Protein AF-A0A5J5BML0-F1 (afdb_monomer)

Structure (mmCIF, N/CA/C/O backbone):
data_AF-A0A5J5BML0-F1
#
_entry.id   AF-A0A5J5BML0-F1
#
loop_
_atom_site.group_PDB
_atom_site.id
_atom_site.type_symbol
_atom_site.label_atom_id
_atom_site.label_alt_id
_atom_site.label_comp_id
_atom_site.label_asym_id
_atom_site.label_entity_id
_atom_site.label_seq_id
_atom_site.pdbx_PDB_ins_code
_atom_site.Cartn_x
_atom_site.Cartn_y
_atom_site.Cartn_z
_atom_site.occupancy
_atom_site.B_iso_or_equiv
_atom_site.auth_seq_id
_atom_site.auth_comp_id
_atom_site.auth_asym_id
_atom_site.auth_atom_id
_atom_site.pdbx_PDB_model_num
ATOM 1 N N . MET A 1 1 ? -4.355 -27.882 6.750 1.00 27.83 1 MET A N 1
ATOM 2 C CA . MET A 1 1 ? -3.159 -27.785 7.616 1.00 27.83 1 MET A CA 1
ATOM 3 C C . MET A 1 1 ? -2.722 -26.328 7.646 1.00 27.83 1 MET A C 1
ATOM 5 O O . MET A 1 1 ? -2.069 -25.878 6.717 1.00 27.83 1 MET A O 1
ATOM 9 N N . SER A 1 2 ? -3.157 -25.575 8.656 1.00 37.53 2 SER A N 1
ATOM 10 C CA . SER A 1 2 ? -2.778 -24.169 8.841 1.00 37.53 2 SER A CA 1
ATOM 11 C C . SER A 1 2 ? -1.735 -24.106 9.945 1.00 37.53 2 SER A C 1
ATOM 13 O O . SER A 1 2 ? -2.032 -24.425 11.091 1.00 37.53 2 SER A O 1
ATOM 15 N N . GLY A 1 3 ? -0.505 -23.751 9.588 1.00 28.62 3 GLY A N 1
ATOM 16 C CA . GLY A 1 3 ? 0.608 -23.622 10.521 1.00 28.62 3 GLY A CA 1
ATOM 17 C C . GLY A 1 3 ? 1.414 -22.371 10.207 1.00 28.62 3 GLY A C 1
ATOM 18 O O . GLY A 1 3 ? 1.460 -21.933 9.058 1.00 28.62 3 GLY A O 1
ATOM 19 N N . ALA A 1 4 ? 2.088 -21.826 11.221 1.00 38.03 4 ALA A N 1
ATOM 20 C CA . ALA A 1 4 ? 2.962 -20.645 11.183 1.00 38.03 4 ALA A CA 1
ATOM 21 C C . ALA A 1 4 ? 4.107 -20.684 10.133 1.00 38.03 4 ALA A C 1
ATOM 23 O O . ALA A 1 4 ? 4.897 -19.749 10.029 1.00 38.03 4 ALA A O 1
ATOM 24 N N . SER A 1 5 ? 4.167 -21.733 9.310 1.00 32.94 5 SER A N 1
ATOM 25 C CA . SER A 1 5 ? 5.152 -21.997 8.264 1.00 32.94 5 SER A CA 1
ATOM 26 C C . SER A 1 5 ? 5.188 -20.935 7.152 1.00 32.94 5 SER A C 1
ATOM 28 O O . SER A 1 5 ? 6.264 -20.667 6.628 1.00 32.94 5 SER A O 1
ATOM 30 N N . MET A 1 6 ? 4.077 -20.249 6.841 1.00 37.25 6 MET A N 1
ATOM 31 C CA . MET A 1 6 ? 4.072 -19.175 5.823 1.00 37.25 6 MET A CA 1
ATOM 32 C C . MET A 1 6 ? 4.509 -17.795 6.357 1.00 37.25 6 MET A C 1
ATOM 34 O O . MET A 1 6 ? 4.909 -16.925 5.581 1.00 37.25 6 MET A O 1
ATOM 38 N N . ALA A 1 7 ? 4.494 -17.593 7.680 1.00 36.19 7 ALA A N 1
ATOM 39 C CA . ALA A 1 7 ? 5.002 -16.375 8.320 1.00 36.19 7 ALA A CA 1
ATOM 40 C C . ALA A 1 7 ? 6.524 -16.436 8.556 1.00 36.19 7 ALA A C 1
ATOM 42 O O . ALA A 1 7 ? 7.206 -15.414 8.471 1.00 36.19 7 ALA A O 1
ATOM 43 N N . CYS A 1 8 ? 7.071 -17.638 8.778 1.00 40.03 8 CYS A N 1
ATOM 44 C CA . CYS A 1 8 ? 8.503 -17.879 8.964 1.00 40.03 8 CYS A CA 1
ATOM 45 C C . CYS A 1 8 ? 9.407 -17.264 7.875 1.00 40.03 8 CYS A C 1
ATOM 47 O O . CYS A 1 8 ? 10.319 -16.533 8.257 1.00 40.03 8 CYS A O 1
ATOM 49 N N . PRO A 1 9 ? 9.180 -17.444 6.555 1.00 47.59 9 PRO A N 1
ATOM 50 C CA . PRO A 1 9 ? 10.076 -16.869 5.549 1.00 47.59 9 PRO A CA 1
ATOM 51 C C . PRO A 1 9 ? 10.072 -15.332 5.552 1.00 47.59 9 PRO A C 1
ATOM 53 O O . PRO A 1 9 ? 11.095 -14.720 5.254 1.00 47.59 9 PRO A O 1
ATOM 56 N N . HIS A 1 10 ? 8.966 -14.695 5.949 1.00 49.25 10 HIS A N 1
ATOM 57 C CA . HIS A 1 10 ? 8.859 -13.236 6.010 1.00 49.25 10 HIS A CA 1
ATOM 58 C C . HIS A 1 10 ? 9.634 -12.647 7.195 1.00 49.25 10 HIS A C 1
ATOM 60 O O . HIS A 1 10 ? 10.352 -11.660 7.031 1.00 49.25 10 HIS A O 1
ATOM 66 N N . VAL A 1 11 ? 9.545 -13.267 8.378 1.00 56.12 11 VAL A N 1
ATOM 67 C CA . VAL A 1 11 ? 10.319 -12.842 9.560 1.00 56.12 11 VAL A CA 1
ATOM 68 C C . VAL A 1 11 ? 11.806 -13.131 9.360 1.00 56.12 11 VAL A C 1
ATOM 70 O O . VAL A 1 11 ? 12.640 -12.284 9.673 1.00 56.12 11 VAL A O 1
ATOM 73 N N . THR A 1 12 ? 12.149 -14.280 8.772 1.00 62.38 12 THR A N 1
ATOM 74 C CA . THR A 1 12 ? 13.534 -14.615 8.416 1.00 62.38 12 THR A CA 1
ATOM 75 C C . THR A 1 12 ? 14.100 -13.639 7.382 1.00 62.38 12 THR A C 1
ATOM 77 O O . THR A 1 12 ? 15.229 -13.184 7.542 1.00 62.38 12 THR A O 1
ATOM 80 N N . GLY A 1 13 ? 13.316 -13.250 6.371 1.00 57.59 13 GLY A N 1
ATOM 81 C CA . GLY A 1 13 ? 13.710 -12.241 5.385 1.00 57.59 13 GLY A CA 1
ATOM 82 C C . GLY A 1 13 ? 13.928 -10.857 6.001 1.00 57.59 13 GLY A C 1
ATOM 83 O O . GLY A 1 13 ? 14.943 -10.219 5.732 1.00 57.59 13 GLY A O 1
ATOM 84 N N . ALA A 1 14 ? 13.032 -10.417 6.889 1.00 64.75 14 ALA A N 1
ATOM 85 C CA . ALA A 1 14 ? 13.186 -9.152 7.604 1.00 64.75 14 ALA A CA 1
ATOM 86 C C . ALA A 1 14 ? 14.413 -9.166 8.536 1.00 64.75 14 ALA A C 1
ATOM 88 O O . ALA A 1 14 ? 15.186 -8.211 8.555 1.00 64.75 14 ALA A O 1
ATOM 89 N N . ALA A 1 15 ? 14.653 -10.273 9.246 1.00 57.06 15 ALA A N 1
ATOM 90 C CA . ALA A 1 15 ? 15.839 -10.447 10.082 1.00 57.06 15 ALA A CA 1
ATOM 91 C C . ALA A 1 15 ? 17.139 -10.422 9.259 1.00 57.06 15 ALA A C 1
ATOM 93 O O . ALA A 1 15 ? 18.098 -9.750 9.641 1.00 57.06 15 ALA A O 1
ATOM 94 N N . ALA A 1 16 ? 17.167 -11.117 8.117 1.00 64.12 16 ALA A N 1
ATOM 95 C CA . ALA A 1 16 ? 18.316 -11.147 7.215 1.00 64.12 16 ALA A CA 1
ATOM 96 C C . ALA A 1 16 ? 18.597 -9.769 6.593 1.00 64.12 16 ALA A C 1
ATOM 98 O O . ALA A 1 16 ? 19.754 -9.358 6.520 1.00 64.12 16 ALA A O 1
ATOM 99 N N . TYR A 1 17 ? 17.550 -9.027 6.221 1.00 62.84 17 TYR A N 1
ATOM 100 C CA . TYR A 1 17 ? 17.661 -7.659 5.711 1.00 62.84 17 TYR A CA 1
ATOM 101 C C . TYR A 1 17 ? 18.227 -6.689 6.760 1.00 62.84 17 TYR A C 1
ATOM 103 O O . TYR A 1 17 ? 19.107 -5.884 6.464 1.00 62.84 17 TYR A O 1
ATOM 111 N N . ILE A 1 18 ? 17.788 -6.794 8.019 1.00 64.69 18 ILE A N 1
ATOM 112 C CA . ILE A 1 18 ? 18.365 -5.994 9.111 1.00 64.69 18 ILE A CA 1
ATOM 113 C C . ILE A 1 18 ? 19.834 -6.386 9.332 1.00 64.69 18 ILE A C 1
ATOM 115 O O . ILE A 1 18 ? 20.683 -5.509 9.477 1.00 64.69 18 ILE A O 1
ATOM 119 N N . LYS A 1 19 ? 20.171 -7.684 9.291 1.00 58.00 19 LYS A N 1
ATOM 120 C CA . LYS A 1 19 ? 21.556 -8.168 9.442 1.00 58.00 19 LYS A CA 1
ATOM 121 C C . LYS A 1 19 ? 22.481 -7.684 8.322 1.00 58.00 19 LYS A C 1
ATOM 123 O O . LYS A 1 19 ? 23.645 -7.419 8.600 1.00 58.00 19 LYS A O 1
ATOM 128 N N . SER A 1 20 ? 21.997 -7.548 7.084 1.00 60.91 20 SER A N 1
ATOM 129 C CA . SER A 1 20 ? 22.833 -7.072 5.971 1.00 60.91 20 SER A CA 1
ATOM 130 C C . SER A 1 20 ? 23.212 -5.595 6.103 1.00 60.91 20 SER A C 1
ATOM 132 O O . SER A 1 20 ? 24.305 -5.216 5.695 1.00 60.91 20 SER A O 1
ATOM 134 N N . TYR A 1 21 ? 22.339 -4.770 6.692 1.00 60.34 21 TYR A N 1
ATOM 135 C CA . TYR A 1 21 ? 22.609 -3.348 6.959 1.00 60.34 21 TYR A CA 1
ATOM 136 C C . TYR A 1 21 ? 23.251 -3.094 8.327 1.00 60.34 21 TYR A C 1
ATOM 138 O O . TYR A 1 21 ? 23.924 -2.081 8.514 1.00 60.34 21 TYR A O 1
ATOM 146 N N . HIS A 1 22 ? 23.110 -4.034 9.263 1.00 57.56 22 HIS A N 1
ATOM 147 C CA . HIS A 1 22 ? 23.738 -3.995 10.580 1.00 57.56 22 HIS A CA 1
ATOM 148 C C . HIS A 1 22 ? 24.495 -5.305 10.877 1.00 57.56 22 HIS A C 1
ATOM 150 O O . HIS A 1 22 ? 24.067 -6.106 11.718 1.00 57.56 22 HIS A O 1
ATOM 156 N N . PRO A 1 23 ? 25.655 -5.540 10.226 1.00 72.81 23 PRO A N 1
ATOM 157 C CA . PRO A 1 23 ? 26.367 -6.820 10.300 1.00 72.81 23 PRO A CA 1
ATOM 158 C C . PRO A 1 23 ? 26.840 -7.171 11.711 1.00 72.81 23 PRO A C 1
ATOM 160 O O . PRO A 1 23 ? 26.930 -8.345 12.070 1.00 72.81 23 PRO A O 1
ATOM 163 N N . THR A 1 24 ? 27.096 -6.159 12.537 1.00 73.56 24 THR A N 1
ATOM 164 C CA . THR A 1 24 ? 27.587 -6.299 13.913 1.00 73.56 24 THR A CA 1
ATOM 165 C C . THR A 1 24 ? 26.476 -6.506 14.941 1.00 73.56 24 THR A C 1
ATOM 167 O O . THR A 1 24 ? 26.766 -6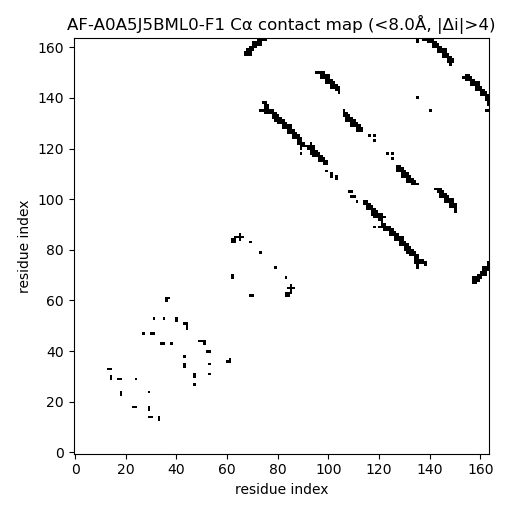.839 16.087 1.00 73.56 24 THR A O 1
ATOM 170 N N . TRP A 1 25 ? 25.203 -6.355 14.563 1.00 66.19 25 TRP A N 1
ATOM 171 C CA . TRP A 1 25 ? 24.097 -6.530 15.502 1.00 66.19 25 TRP A CA 1
ATOM 172 C C . TRP A 1 25 ? 23.934 -7.992 15.913 1.00 66.19 25 TRP A C 1
ATOM 174 O O . TRP A 1 25 ? 23.972 -8.909 15.083 1.00 66.19 25 TRP A O 1
ATOM 184 N N . SER A 1 26 ? 23.732 -8.211 17.211 1.00 65.81 26 SER A N 1
ATOM 185 C CA . SER A 1 26 ? 23.446 -9.534 17.757 1.00 65.81 26 SER A CA 1
ATOM 186 C C . SER A 1 26 ? 22.068 -10.031 17.290 1.00 65.81 26 SER A C 1
ATOM 188 O O . SER A 1 26 ? 21.184 -9.226 16.971 1.00 65.81 26 SER A O 1
ATOM 190 N N . PRO A 1 27 ? 21.824 -11.354 17.294 1.00 60.81 27 PRO A N 1
ATOM 191 C CA . PRO A 1 27 ? 20.491 -11.900 17.040 1.00 60.81 27 PRO A CA 1
ATOM 192 C C . PRO A 1 27 ? 19.414 -11.289 17.948 1.00 60.81 27 PRO A C 1
ATOM 194 O O . PRO A 1 27 ? 18.295 -11.055 17.500 1.00 60.81 27 PRO A O 1
ATOM 197 N N . SER A 1 28 ? 19.761 -10.960 19.198 1.00 54.38 28 SER A N 1
ATOM 198 C CA . SER A 1 28 ? 18.870 -10.277 20.142 1.00 54.38 28 SER A CA 1
ATOM 199 C C . SER A 1 28 ? 18.553 -8.836 19.737 1.00 54.38 28 SER A C 1
ATOM 201 O O . SER A 1 28 ? 17.406 -8.424 19.877 1.00 54.38 28 SER A O 1
ATOM 203 N N . ALA A 1 29 ? 19.504 -8.089 19.168 1.00 57.75 29 ALA A N 1
ATOM 204 C CA . ALA A 1 29 ? 19.268 -6.736 18.659 1.00 57.75 29 ALA A CA 1
ATOM 205 C C . ALA A 1 29 ? 18.361 -6.738 17.416 1.00 57.75 29 ALA A C 1
ATOM 207 O O . ALA A 1 29 ? 17.465 -5.906 17.298 1.00 57.75 29 ALA A O 1
ATOM 208 N N . ILE A 1 30 ? 18.526 -7.719 16.526 1.00 59.56 30 ILE A N 1
ATOM 209 C CA . ILE A 1 30 ? 17.675 -7.885 15.336 1.00 59.56 30 ILE A CA 1
ATOM 210 C C . ILE A 1 30 ? 16.265 -8.320 15.733 1.00 59.56 30 ILE A C 1
ATOM 212 O O . ILE A 1 30 ? 15.282 -7.760 15.253 1.00 59.56 30 ILE A O 1
ATOM 216 N N . LYS A 1 31 ? 16.161 -9.280 16.659 1.00 55.66 31 LYS A N 1
ATOM 217 C CA . LYS A 1 31 ? 14.886 -9.697 17.247 1.00 55.66 31 LYS A CA 1
ATOM 218 C C . LYS A 1 31 ? 14.204 -8.524 17.950 1.00 55.66 31 LYS A C 1
ATOM 220 O O . LYS A 1 31 ? 13.010 -8.332 17.768 1.00 55.66 31 LYS A O 1
ATOM 225 N N . SER A 1 32 ? 14.957 -7.727 18.708 1.00 53.16 32 SER A N 1
ATOM 226 C CA . SER A 1 32 ? 14.457 -6.516 19.358 1.00 53.16 32 SER A CA 1
ATOM 227 C C . SER A 1 32 ? 13.896 -5.555 18.318 1.00 53.16 32 SER A C 1
ATOM 229 O O . SER A 1 32 ? 12.711 -5.272 18.373 1.00 53.16 32 SER A O 1
ATOM 231 N N . ALA A 1 33 ? 14.655 -5.180 17.284 1.00 61.50 33 ALA A N 1
ATOM 232 C CA . ALA A 1 33 ? 14.176 -4.304 16.212 1.00 61.50 33 ALA A CA 1
ATOM 233 C C . ALA A 1 33 ? 12.876 -4.798 15.542 1.00 61.50 33 ALA A C 1
ATOM 235 O O . ALA A 1 33 ? 11.962 -4.004 15.332 1.00 61.50 33 ALA A O 1
ATOM 236 N N . LEU A 1 34 ? 12.758 -6.106 15.282 1.00 65.50 34 LEU A N 1
ATOM 237 C CA . LEU A 1 34 ? 11.545 -6.725 14.726 1.00 65.50 34 LEU A CA 1
ATOM 238 C C . LEU A 1 34 ? 10.343 -6.707 15.683 1.00 65.50 34 LEU A C 1
ATOM 240 O O . LEU A 1 34 ? 9.196 -6.762 15.245 1.00 65.50 34 LEU A O 1
ATOM 244 N N . MET A 1 35 ? 10.586 -6.663 16.992 1.00 55.12 35 MET A N 1
ATOM 245 C CA . MET A 1 35 ? 9.541 -6.660 18.018 1.00 55.12 35 MET A CA 1
ATOM 246 C C . MET A 1 35 ? 9.178 -5.248 18.481 1.00 55.12 35 MET A C 1
ATOM 248 O O . MET A 1 35 ? 8.020 -4.997 18.813 1.00 55.12 35 MET A O 1
ATOM 252 N N . THR A 1 36 ? 10.115 -4.300 18.421 1.00 53.62 36 THR A N 1
ATOM 253 C CA . THR A 1 36 ? 9.883 -2.874 18.695 1.00 53.62 36 THR A CA 1
ATOM 254 C C . THR A 1 36 ? 8.932 -2.251 17.679 1.00 53.62 36 THR A C 1
ATOM 256 O O . THR A 1 36 ? 8.193 -1.332 18.014 1.00 53.62 36 THR A O 1
ATOM 259 N N . THR A 1 37 ? 8.864 -2.790 16.458 1.00 58.16 37 THR A N 1
ATOM 260 C CA . THR A 1 37 ? 7.856 -2.392 15.468 1.00 58.16 37 THR A CA 1
ATOM 261 C C . THR A 1 37 ? 6.426 -2.826 15.838 1.00 58.16 37 THR A C 1
ATOM 263 O O . THR A 1 37 ? 5.502 -2.476 15.109 1.00 58.16 37 THR A O 1
ATOM 266 N N . GLY A 1 38 ? 6.208 -3.557 16.949 1.00 50.84 38 GLY A N 1
ATOM 267 C CA . GLY A 1 38 ? 4.887 -4.093 17.318 1.00 50.84 38 GLY A CA 1
ATOM 268 C C . GLY A 1 38 ? 4.507 -4.183 18.808 1.00 50.84 38 GLY A C 1
ATOM 269 O O . GLY A 1 38 ? 3.331 -4.416 19.081 1.00 50.84 38 GLY A O 1
ATOM 270 N N . TYR A 1 39 ? 5.407 -3.994 19.787 1.00 48.97 39 TYR A N 1
ATOM 271 C CA . TYR A 1 39 ? 5.092 -4.283 21.202 1.00 48.97 39 TYR A CA 1
ATOM 272 C C . TYR A 1 39 ? 5.453 -3.167 22.202 1.00 48.97 39 TYR A C 1
ATOM 274 O O . TYR A 1 39 ? 6.560 -2.638 22.206 1.00 48.97 39 TYR A O 1
ATOM 282 N N . ARG A 1 40 ? 4.524 -2.860 23.128 1.00 51.22 40 ARG A N 1
ATOM 283 C CA . ARG A 1 40 ? 4.771 -2.035 24.332 1.00 51.22 40 ARG A CA 1
ATOM 284 C C . ARG A 1 40 ? 5.484 -2.866 25.410 1.00 51.22 40 ARG A C 1
ATOM 286 O O . ARG A 1 40 ? 5.164 -4.037 25.598 1.00 51.22 40 ARG A O 1
ATOM 293 N N . GLY A 1 41 ? 6.406 -2.250 26.156 1.00 52.88 41 GLY A N 1
ATOM 294 C CA . GLY A 1 41 ? 7.471 -2.897 26.951 1.00 52.88 41 GLY A CA 1
ATOM 295 C C . GLY A 1 41 ? 7.137 -4.112 27.841 1.00 52.88 41 GLY A C 1
ATOM 296 O O . GLY A 1 41 ? 8.003 -4.960 28.028 1.00 52.88 41 GLY A O 1
ATOM 297 N N . LYS A 1 42 ? 5.904 -4.287 28.344 1.00 50.88 42 LYS A N 1
ATOM 298 C CA . LYS A 1 42 ? 5.524 -5.514 29.085 1.00 50.88 42 LYS A CA 1
ATOM 299 C C . LYS A 1 42 ? 5.403 -6.744 28.177 1.00 50.88 42 LYS A C 1
ATOM 301 O O . LYS A 1 42 ? 5.782 -7.838 28.581 1.00 50.88 42 LYS A O 1
ATOM 306 N N . SER A 1 43 ? 4.918 -6.561 26.951 1.00 52.53 43 SER A N 1
ATOM 307 C CA . SER A 1 43 ? 4.860 -7.620 25.940 1.00 52.53 43 SER A CA 1
ATOM 308 C C . SER A 1 43 ? 6.247 -7.936 25.387 1.00 52.53 43 SER A C 1
ATOM 310 O O . SER A 1 43 ? 6.508 -9.079 25.040 1.00 52.53 43 SER A O 1
ATOM 312 N N . LEU A 1 44 ? 7.156 -6.955 25.364 1.00 55.56 44 LEU A N 1
ATOM 313 C CA . LEU A 1 44 ? 8.528 -7.159 24.904 1.00 55.56 44 LEU A CA 1
ATOM 314 C C . LEU A 1 44 ? 9.249 -8.207 25.760 1.00 55.56 44 LEU A C 1
ATOM 316 O O . LEU A 1 44 ? 9.751 -9.175 25.204 1.00 55.56 44 LEU A O 1
ATOM 320 N N . LYS A 1 45 ? 9.179 -8.095 27.093 1.00 55.16 45 LYS A N 1
ATOM 321 C CA . LYS A 1 45 ? 9.761 -9.074 28.027 1.00 55.16 45 LYS A CA 1
ATOM 322 C C . LYS A 1 45 ? 9.208 -10.490 27.846 1.00 55.16 45 LYS A C 1
ATOM 324 O O . LYS A 1 45 ? 9.949 -11.458 27.991 1.00 55.16 45 LYS A O 1
ATOM 329 N N . LEU A 1 46 ? 7.922 -10.622 27.511 1.00 52.62 46 LEU A N 1
ATOM 330 C CA . LEU A 1 46 ? 7.302 -11.926 27.252 1.00 52.62 46 LEU A CA 1
ATOM 331 C C . LEU A 1 46 ? 7.917 -12.613 26.024 1.00 52.62 46 LEU A C 1
ATOM 333 O O . LEU A 1 46 ? 8.029 -13.834 25.996 1.00 52.62 46 LEU A O 1
ATOM 337 N N . VAL A 1 47 ? 8.327 -11.837 25.016 1.00 53.38 47 VAL A N 1
ATOM 338 C CA . VAL A 1 47 ? 8.867 -12.386 23.767 1.00 53.38 47 VAL A CA 1
ATOM 339 C C . VAL A 1 47 ? 10.400 -12.426 23.757 1.00 53.38 47 VAL A C 1
ATOM 341 O O . VAL A 1 47 ? 10.989 -13.330 23.160 1.00 53.38 47 VAL A O 1
ATOM 344 N N . THR A 1 48 ? 11.088 -11.484 24.404 1.00 57.34 48 THR A N 1
ATOM 345 C CA . THR A 1 48 ? 12.556 -11.489 24.521 1.00 57.34 48 THR A CA 1
ATOM 346 C C . THR A 1 48 ? 13.048 -12.430 25.615 1.00 57.34 48 THR A C 1
ATOM 348 O O . THR A 1 48 ? 14.119 -13.008 25.451 1.00 57.34 48 THR A O 1
ATOM 351 N N . GLY A 1 49 ? 12.270 -12.620 26.687 1.00 58.59 49 GLY A N 1
ATOM 352 C CA . GLY A 1 49 ? 12.683 -13.357 27.884 1.00 58.59 49 GLY A CA 1
ATOM 353 C C . GLY A 1 49 ? 13.638 -12.572 28.793 1.00 58.59 49 GLY A C 1
ATOM 354 O O . GLY A 1 49 ? 14.059 -13.091 29.823 1.00 58.59 49 GLY A O 1
ATOM 355 N N . ASP A 1 50 ? 13.964 -11.327 28.443 1.00 64.69 50 ASP A N 1
ATOM 356 C CA . ASP A 1 50 ? 14.899 -10.462 29.163 1.00 64.69 50 ASP A CA 1
ATOM 357 C C . ASP A 1 50 ? 14.297 -9.071 29.442 1.00 64.69 50 ASP A C 1
ATOM 359 O O . ASP A 1 50 ? 13.200 -8.734 28.996 1.00 64.69 50 ASP A O 1
ATOM 363 N N . ASN A 1 51 ? 15.007 -8.250 30.219 1.00 64.88 51 ASN A N 1
ATOM 364 C CA . ASN A 1 51 ? 14.590 -6.880 30.540 1.00 64.88 51 ASN A CA 1
ATOM 365 C C . ASN A 1 51 ? 15.089 -5.862 29.497 1.00 64.88 51 ASN A C 1
ATOM 367 O O . ASN A 1 51 ? 15.376 -4.721 29.858 1.00 64.88 51 ASN A O 1
ATOM 371 N N . SER A 1 52 ? 15.257 -6.254 28.231 1.00 62.44 52 SER A N 1
ATOM 372 C CA . SER A 1 52 ? 15.665 -5.297 27.202 1.00 62.44 52 SER A CA 1
ATOM 373 C C . SER A 1 52 ? 14.624 -4.175 27.083 1.00 62.44 52 SER A C 1
ATOM 375 O O . SER A 1 52 ? 13.424 -4.414 26.952 1.00 62.44 52 SER A O 1
ATOM 377 N N . ILE A 1 53 ? 15.087 -2.929 27.195 1.00 56.53 53 ILE A N 1
ATOM 378 C CA . ILE A 1 53 ? 14.267 -1.724 27.049 1.00 56.53 53 ILE A CA 1
ATOM 379 C C . ILE A 1 53 ? 14.630 -1.105 25.706 1.00 56.53 53 ILE A C 1
ATOM 381 O O . ILE A 1 53 ? 15.798 -0.827 25.435 1.00 56.53 53 ILE A O 1
ATOM 385 N N . CYS A 1 54 ? 13.635 -0.880 24.858 1.00 53.47 54 CYS A N 1
ATOM 386 C CA . CYS A 1 54 ? 13.833 -0.125 23.630 1.00 53.47 54 CYS A CA 1
ATOM 387 C C . CYS A 1 54 ? 13.976 1.362 23.985 1.00 53.47 54 CYS A C 1
ATOM 389 O O . CYS A 1 54 ? 13.051 1.955 24.538 1.00 53.47 54 CYS A O 1
ATOM 391 N N . SER A 1 55 ? 15.133 1.954 23.682 1.00 50.16 55 SER A N 1
ATOM 392 C CA . SER A 1 55 ? 15.328 3.408 23.730 1.00 50.16 55 SER A CA 1
ATOM 393 C C . SER A 1 55 ? 14.369 4.087 22.743 1.00 50.16 55 SER A C 1
ATOM 395 O O . SER A 1 55 ? 14.217 3.614 21.619 1.00 50.16 55 SER A O 1
ATOM 397 N N . GLU A 1 56 ? 13.761 5.218 23.125 1.00 50.06 56 GLU A N 1
ATOM 398 C CA . GLU A 1 56 ? 12.901 6.055 22.259 1.00 50.06 56 GLU A CA 1
ATOM 399 C C . GLU A 1 56 ? 13.620 6.624 21.012 1.00 50.06 56 GLU A C 1
ATOM 401 O O . GLU A 1 56 ? 13.036 7.378 20.231 1.00 50.06 56 GLU A O 1
ATOM 406 N N . SER A 1 57 ? 14.886 6.283 20.784 1.00 45.81 57 SER A N 1
ATOM 407 C CA . SER A 1 57 ? 15.692 6.760 19.664 1.00 45.81 57 SER A CA 1
ATOM 408 C C . SER A 1 57 ? 15.418 5.973 18.378 1.00 45.81 57 SER A C 1
ATOM 410 O O . SER A 1 57 ? 16.281 5.245 17.905 1.00 45.81 57 SER A O 1
ATOM 412 N N . THR A 1 58 ? 14.185 6.100 17.887 1.00 42.78 58 THR A N 1
ATOM 413 C CA . THR A 1 58 ? 13.738 6.241 16.487 1.00 42.78 58 THR A CA 1
ATOM 414 C C . THR A 1 58 ? 12.246 5.933 16.498 1.00 42.78 58 THR A C 1
ATOM 416 O O . THR A 1 58 ? 11.844 4.777 16.375 1.00 42.78 58 THR A O 1
ATOM 419 N N . LYS A 1 59 ? 11.406 6.964 16.659 1.00 45.72 59 LYS A N 1
ATOM 420 C CA . LYS A 1 59 ? 9.955 6.896 16.405 1.00 45.72 59 LYS A CA 1
ATOM 421 C C . LYS A 1 59 ? 9.691 6.736 14.902 1.00 45.72 59 LYS A C 1
ATOM 423 O O . LYS A 1 59 ? 8.971 7.526 14.309 1.00 45.72 59 LYS A O 1
ATOM 428 N N . THR A 1 60 ? 10.312 5.744 14.275 1.00 50.62 60 THR A N 1
ATOM 429 C CA . THR A 1 60 ? 9.919 5.297 12.947 1.00 50.62 60 THR A CA 1
ATOM 430 C C . THR A 1 60 ? 8.634 4.520 13.153 1.00 50.62 60 THR A C 1
ATOM 432 O O . THR A 1 60 ? 8.617 3.474 13.807 1.00 50.62 60 THR A O 1
ATOM 435 N N . THR A 1 61 ? 7.528 5.079 12.684 1.00 56.59 61 THR A N 1
ATOM 436 C CA . THR A 1 61 ? 6.234 4.413 12.748 1.00 56.59 61 THR A CA 1
ATOM 437 C C . THR A 1 61 ? 6.304 3.128 11.926 1.00 56.59 61 THR A C 1
ATOM 439 O O . THR A 1 61 ? 6.904 3.104 10.856 1.00 56.59 61 THR A O 1
ATOM 442 N N . ALA A 1 62 ? 5.670 2.038 12.377 1.00 61.16 62 ALA A N 1
ATOM 443 C CA . ALA A 1 62 ? 5.620 0.781 11.611 1.00 61.16 62 ALA A CA 1
ATOM 444 C C . ALA A 1 62 ? 5.087 0.977 10.172 1.00 61.16 62 ALA A C 1
ATOM 446 O O . ALA A 1 62 ? 5.361 0.181 9.278 1.00 61.16 62 ALA A O 1
ATOM 447 N N . TRP A 1 63 ? 4.353 2.067 9.943 1.00 63.28 63 TRP A N 1
ATOM 448 C CA . TRP A 1 63 ? 3.840 2.504 8.649 1.00 63.28 63 TRP A CA 1
ATOM 449 C C . TRP A 1 63 ? 4.924 2.905 7.643 1.00 63.28 63 TRP A C 1
ATOM 451 O O . TRP A 1 63 ? 4.679 2.788 6.442 1.00 63.28 63 TRP A O 1
ATOM 461 N N . ASP A 1 64 ? 6.106 3.306 8.115 1.00 65.31 64 ASP A N 1
ATOM 462 C CA . ASP A 1 64 ? 7.250 3.708 7.288 1.00 65.31 64 ASP A CA 1
ATOM 463 C C . ASP A 1 64 ? 8.050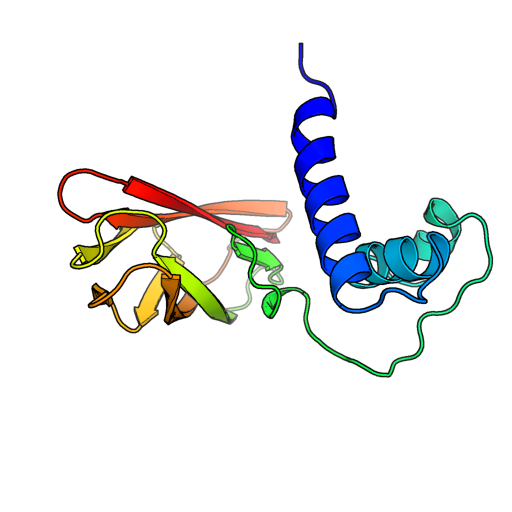 2.503 6.766 1.00 65.31 64 ASP A C 1
ATOM 465 O O . ASP A 1 64 ? 8.924 2.646 5.910 1.00 65.31 64 ASP A O 1
ATOM 469 N N . LEU A 1 65 ? 7.747 1.288 7.246 1.00 72.50 65 LEU A N 1
ATOM 470 C CA . LEU A 1 65 ? 8.317 0.067 6.689 1.00 72.50 65 LEU A CA 1
ATOM 471 C C . LEU A 1 65 ? 7.808 -0.140 5.264 1.00 72.50 65 LEU A C 1
ATOM 473 O O . LEU A 1 65 ? 6.604 -0.117 4.997 1.00 72.50 65 LEU A O 1
ATOM 477 N N . ASN A 1 66 ? 8.729 -0.442 4.353 1.00 75.50 66 ASN A N 1
ATOM 478 C CA . ASN A 1 66 ? 8.414 -0.773 2.969 1.00 75.50 66 ASN A CA 1
ATOM 479 C C . ASN A 1 66 ? 7.872 -2.209 2.837 1.00 75.50 66 ASN A C 1
ATOM 481 O O . ASN A 1 66 ? 8.490 -3.075 2.219 1.00 75.50 66 ASN A O 1
ATOM 485 N N . TYR A 1 67 ? 6.745 -2.475 3.493 1.00 81.31 67 TYR A N 1
ATOM 486 C CA . TYR A 1 67 ? 6.112 -3.786 3.564 1.00 81.31 67 TYR A CA 1
ATOM 487 C C . TYR A 1 67 ? 5.058 -3.946 2.451 1.00 81.31 67 TYR A C 1
ATOM 489 O O . TYR A 1 67 ? 4.353 -2.974 2.155 1.00 81.31 67 TYR A O 1
ATOM 497 N N . PRO A 1 68 ? 4.890 -5.148 1.856 1.00 85.81 68 PRO A N 1
ATOM 498 C CA . PRO A 1 68 ? 3.953 -5.391 0.748 1.00 85.81 68 PRO A CA 1
ATOM 499 C C . PRO A 1 68 ? 2.465 -5.377 1.148 1.00 85.81 68 PRO A C 1
ATOM 501 O O . PRO A 1 68 ? 1.610 -5.766 0.352 1.00 85.81 68 PRO A O 1
ATOM 504 N N . SER A 1 69 ? 2.139 -4.924 2.359 1.00 86.12 69 SER A N 1
ATOM 505 C CA . SER A 1 69 ? 0.777 -4.737 2.850 1.00 86.12 69 SER A CA 1
ATOM 506 C C . SER A 1 69 ? 0.649 -3.451 3.663 1.00 86.12 69 SER A C 1
ATOM 508 O O . SER A 1 69 ? 1.633 -2.880 4.148 1.00 86.12 69 SER A O 1
ATOM 510 N N . PHE A 1 70 ? -0.596 -3.020 3.839 1.00 88.19 70 PHE A N 1
ATOM 511 C CA . PHE A 1 70 ? -0.957 -1.837 4.606 1.00 88.19 70 PHE A CA 1
ATOM 512 C C . PHE A 1 70 ? -1.910 -2.251 5.724 1.00 88.19 70 PHE A C 1
ATOM 514 O O . PHE A 1 70 ? -2.928 -2.890 5.463 1.00 88.19 70 PHE A O 1
ATOM 521 N N . ALA A 1 71 ? -1.572 -1.913 6.964 1.00 88.56 71 ALA A N 1
ATOM 522 C CA . ALA A 1 71 ? -2.396 -2.200 8.129 1.00 88.56 71 ALA A CA 1
ATOM 523 C C . ALA A 1 71 ? -2.533 -0.931 8.970 1.00 88.56 71 ALA A C 1
ATOM 525 O O . ALA A 1 71 ? -1.530 -0.300 9.314 1.00 88.56 71 ALA A O 1
ATOM 526 N N . LEU A 1 72 ? -3.772 -0.562 9.280 1.00 87.69 72 LEU A N 1
ATOM 527 C CA . LEU A 1 72 ? -4.099 0.654 10.009 1.00 87.69 72 LEU A CA 1
ATOM 528 C C . LEU A 1 72 ? -5.070 0.353 11.145 1.00 87.69 72 LEU A C 1
ATOM 530 O O . LEU A 1 72 ? -6.200 -0.063 10.906 1.00 87.69 72 LEU A O 1
ATOM 534 N N . TYR A 1 73 ? -4.638 0.628 12.371 1.00 86.25 73 TYR A N 1
ATOM 535 C CA . TYR A 1 73 ? -5.547 0.737 13.503 1.00 86.25 73 TYR A CA 1
ATOM 536 C C . TYR A 1 73 ? -6.172 2.132 13.528 1.00 86.25 73 TYR A C 1
ATOM 538 O O . TYR A 1 73 ? -5.461 3.132 13.401 1.00 86.25 73 TYR A O 1
ATOM 546 N N . THR A 1 74 ? -7.479 2.209 13.753 1.00 84.88 74 THR A N 1
ATOM 547 C CA . THR A 1 74 ? -8.188 3.472 13.944 1.00 84.88 74 THR A CA 1
ATOM 548 C C . THR A 1 74 ? -9.214 3.357 15.071 1.00 84.88 74 THR A C 1
ATOM 550 O O . THR A 1 74 ? -9.958 2.378 15.121 1.00 84.88 74 THR A O 1
ATOM 553 N N . PRO A 1 75 ? -9.300 4.343 15.983 1.00 83.44 75 PRO A N 1
ATOM 554 C CA . PRO A 1 75 ? -10.361 4.369 16.978 1.00 83.44 75 PRO A CA 1
ATOM 555 C C . PRO A 1 75 ? -11.751 4.373 16.317 1.00 83.44 75 PRO A C 1
ATOM 557 O O . PRO A 1 75 ? -11.962 5.104 15.341 1.00 83.44 75 PRO A O 1
ATOM 560 N N . PRO A 1 76 ? -12.725 3.621 16.858 1.00 81.50 76 PRO A N 1
ATOM 561 C CA . PRO A 1 76 ? -14.072 3.586 16.305 1.00 81.50 76 PRO A CA 1
ATOM 562 C C . PRO A 1 76 ? -14.717 4.976 16.333 1.00 81.50 76 PRO A C 1
ATOM 564 O O . PRO A 1 76 ? -14.411 5.809 17.187 1.00 81.50 76 PRO A O 1
ATOM 567 N N . LEU A 1 77 ? -15.633 5.225 15.391 1.00 82.31 77 LEU A N 1
ATOM 568 C CA . LEU A 1 77 ? -16.418 6.462 15.261 1.00 82.31 77 LEU A CA 1
ATOM 569 C C . LEU A 1 77 ? -15.618 7.728 14.925 1.00 82.31 77 LEU A C 1
ATOM 571 O O . LEU A 1 77 ? -16.246 8.764 14.682 1.00 82.31 77 LEU A O 1
ATOM 575 N N . LYS A 1 78 ? -14.286 7.664 14.832 1.00 87.06 78 LYS A N 1
ATOM 576 C CA . LYS A 1 78 ? -13.434 8.789 14.441 1.00 87.06 78 LYS A CA 1
ATOM 577 C C . LYS A 1 78 ? -13.081 8.706 12.956 1.00 87.06 78 LYS A C 1
ATOM 579 O O . LYS A 1 78 ? -12.728 7.644 12.447 1.00 87.06 78 LYS A O 1
ATOM 584 N N . SER A 1 79 ? -13.186 9.834 12.258 1.00 92.12 79 SER A N 1
ATOM 585 C CA . SER A 1 79 ? -12.636 9.947 10.907 1.00 92.12 79 SER A CA 1
ATOM 586 C C . SER A 1 79 ? -11.1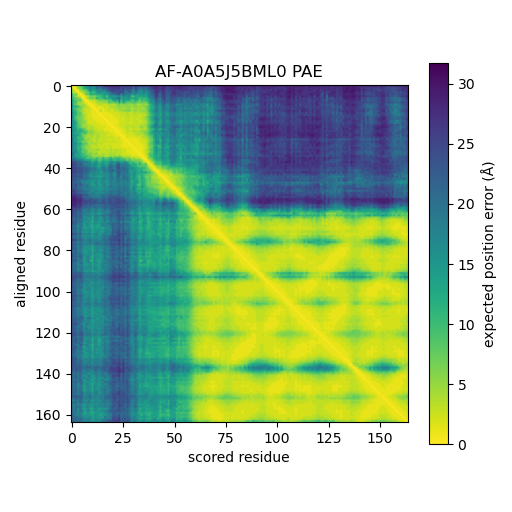14 9.919 10.973 1.00 92.12 79 SER A C 1
ATOM 588 O O . SER A 1 79 ? -10.516 10.502 11.882 1.00 92.12 79 SER A O 1
ATOM 590 N N . PHE A 1 80 ? -10.489 9.255 10.012 1.00 91.62 80 PHE A N 1
ATOM 591 C CA . PHE A 1 80 ? -9.041 9.135 9.939 1.00 91.62 80 PHE A CA 1
ATOM 592 C C . PHE A 1 80 ? -8.546 9.388 8.517 1.00 91.62 80 PHE A C 1
ATOM 594 O O . PHE A 1 80 ? -9.252 9.139 7.539 1.00 91.62 80 PHE A O 1
ATOM 601 N N . THR A 1 81 ? -7.301 9.847 8.441 1.00 94.94 81 THR A N 1
ATOM 602 C CA . THR A 1 81 ? -6.518 9.983 7.215 1.00 94.94 81 THR A CA 1
ATOM 603 C C . THR A 1 81 ? -5.114 9.500 7.539 1.00 94.94 81 THR A C 1
ATOM 605 O O . THR A 1 81 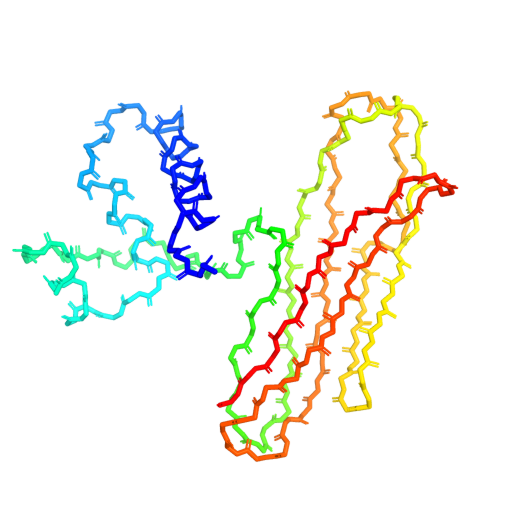? -4.524 9.916 8.537 1.00 94.94 81 THR A O 1
ATOM 608 N N . THR A 1 82 ? -4.574 8.587 6.742 1.00 91.75 82 THR A N 1
ATOM 609 C CA . THR A 1 82 ? -3.214 8.068 6.932 1.00 91.75 82 THR A CA 1
ATOM 610 C C . THR A 1 82 ? -2.540 7.875 5.591 1.00 91.75 82 THR A C 1
ATOM 612 O O . THR A 1 82 ? -3.174 7.425 4.641 1.00 91.75 82 THR A O 1
ATOM 615 N N . ILE A 1 83 ? -1.254 8.213 5.526 1.00 94.69 83 ILE A N 1
ATOM 616 C CA . ILE A 1 83 ? -0.446 8.140 4.312 1.00 94.69 83 ILE A CA 1
ATOM 617 C C . ILE A 1 83 ? 0.658 7.112 4.533 1.00 94.69 83 ILE A C 1
ATOM 619 O O . ILE A 1 83 ? 1.429 7.211 5.485 1.00 94.69 83 ILE A O 1
ATOM 623 N N . PHE A 1 84 ? 0.740 6.134 3.638 1.00 90.56 84 PHE A N 1
ATOM 624 C CA . PHE A 1 84 ? 1.794 5.130 3.620 1.00 90.56 84 PHE A CA 1
ATOM 625 C C . PHE A 1 84 ? 2.744 5.394 2.463 1.00 90.56 84 PHE A C 1
ATOM 627 O O . PHE A 1 84 ? 2.324 5.387 1.308 1.00 90.56 84 PHE A O 1
ATOM 634 N N . HIS A 1 85 ? 4.029 5.553 2.758 1.00 90.25 85 HIS A N 1
ATOM 635 C CA . HIS A 1 85 ? 5.060 5.697 1.736 1.00 90.25 85 HIS A CA 1
ATOM 636 C C . HIS A 1 85 ? 5.656 4.331 1.402 1.00 90.25 85 HIS A C 1
ATOM 638 O O . HIS A 1 85 ? 5.998 3.552 2.296 1.00 90.25 85 HIS A O 1
ATOM 644 N N . ARG A 1 86 ? 5.765 4.015 0.114 1.00 88.69 86 ARG A N 1
ATOM 645 C CA . ARG A 1 86 ? 6.346 2.761 -0.374 1.00 88.69 86 ARG A CA 1
ATOM 646 C C . ARG A 1 86 ? 7.320 3.028 -1.501 1.00 88.69 86 ARG A C 1
ATOM 648 O O . ARG A 1 86 ? 7.186 3.995 -2.244 1.00 88.69 86 ARG A O 1
ATOM 655 N N . THR A 1 87 ? 8.279 2.125 -1.643 1.00 87.50 87 THR A N 1
ATOM 656 C CA . THR A 1 87 ? 9.238 2.121 -2.743 1.00 87.50 87 THR A CA 1
ATOM 657 C C . THR A 1 87 ? 9.259 0.740 -3.371 1.00 87.50 87 THR A C 1
ATOM 659 O O . THR A 1 87 ? 9.535 -0.254 -2.706 1.00 87.50 87 THR A O 1
ATOM 662 N N . VAL A 1 88 ? 9.015 0.665 -4.668 1.00 88.56 88 VAL A N 1
ATOM 663 C CA . VAL A 1 88 ? 9.085 -0.583 -5.431 1.00 88.56 88 VAL A CA 1
ATOM 664 C C . VAL A 1 88 ? 10.313 -0.584 -6.322 1.00 88.56 88 VAL A C 1
ATOM 666 O O . VAL A 1 88 ? 10.748 0.459 -6.808 1.00 88.56 88 VAL A O 1
ATOM 669 N N . THR A 1 89 ? 10.872 -1.771 -6.524 1.00 87.12 89 THR A N 1
ATOM 670 C CA . THR A 1 89 ? 12.018 -2.008 -7.400 1.00 87.12 89 THR A CA 1
ATOM 671 C C . THR A 1 89 ? 11.555 -2.853 -8.574 1.00 87.12 89 THR A C 1
ATOM 673 O O . THR A 1 89 ? 10.961 -3.909 -8.361 1.00 87.12 89 THR A O 1
ATOM 676 N N . ASN A 1 90 ? 11.853 -2.428 -9.799 1.00 86.31 90 ASN A N 1
ATOM 677 C CA . ASN A 1 90 ? 11.561 -3.237 -10.976 1.00 86.31 90 ASN A CA 1
ATOM 678 C C . ASN A 1 90 ? 12.473 -4.471 -11.033 1.00 86.31 90 ASN A C 1
ATOM 680 O O . ASN A 1 90 ? 13.698 -4.347 -11.092 1.00 86.31 90 ASN A O 1
ATOM 684 N N . VAL A 1 91 ? 11.867 -5.653 -11.049 1.00 84.00 91 VAL A N 1
ATOM 685 C CA . VAL A 1 91 ? 12.550 -6.949 -11.192 1.00 84.00 91 VAL A CA 1
ATOM 686 C C . VAL A 1 91 ? 12.112 -7.708 -12.451 1.00 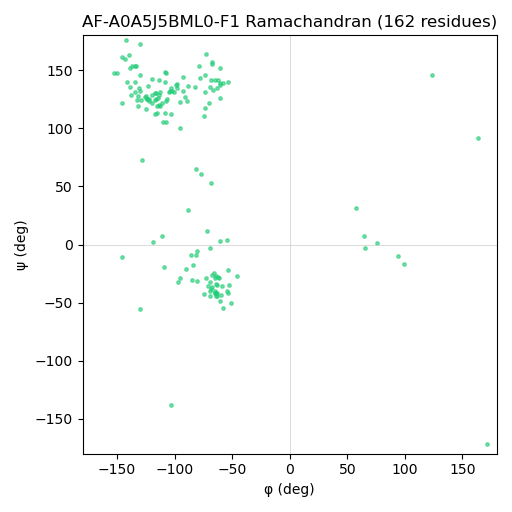84.00 91 VAL A C 1
ATOM 688 O O . VAL A 1 91 ? 12.566 -8.826 -12.667 1.00 84.00 91 VAL A O 1
ATOM 691 N N . GLY A 1 92 ? 11.233 -7.109 -13.260 1.00 77.06 92 GLY A N 1
ATOM 692 C CA . GLY A 1 92 ? 10.719 -7.668 -14.508 1.00 77.06 92 GLY A CA 1
ATOM 693 C C . GLY A 1 92 ? 11.370 -7.027 -15.732 1.00 77.06 92 GLY A C 1
ATOM 694 O O . GLY A 1 92 ? 12.576 -6.795 -15.771 1.00 77.06 92 GLY A O 1
ATOM 695 N N . THR A 1 93 ? 10.571 -6.727 -16.754 1.00 82.81 93 THR A N 1
ATOM 696 C CA . THR A 1 93 ? 11.056 -6.121 -18.001 1.00 82.81 93 THR A CA 1
ATOM 697 C C . THR A 1 93 ? 11.656 -4.727 -17.750 1.00 82.81 93 THR A C 1
ATOM 699 O O . THR A 1 93 ? 11.024 -3.923 -17.055 1.00 82.81 93 THR A O 1
ATOM 702 N N . PRO A 1 94 ? 12.838 -4.391 -18.318 1.00 78.94 94 PRO A N 1
ATOM 703 C CA . PRO A 1 94 ? 13.514 -3.115 -18.063 1.00 78.94 94 PRO A CA 1
ATOM 704 C C . PRO A 1 94 ? 12.655 -1.874 -18.333 1.00 78.94 94 PRO A C 1
ATOM 706 O O . PRO A 1 94 ? 12.701 -0.932 -17.548 1.00 78.94 94 PRO A O 1
ATOM 709 N N . VAL A 1 95 ? 11.854 -1.890 -19.402 1.00 92.12 95 VAL A N 1
ATOM 710 C CA . VAL A 1 95 ? 10.891 -0.831 -19.723 1.00 92.12 95 VAL A CA 1
ATOM 711 C C . VAL A 1 95 ? 9.488 -1.369 -19.475 1.00 92.12 95 VAL A C 1
ATOM 713 O O . VAL A 1 95 ? 9.056 -2.303 -20.149 1.00 92.12 95 VAL A O 1
ATOM 716 N N . SER A 1 96 ? 8.796 -0.814 -18.484 1.00 90.81 96 SER A N 1
ATOM 717 C CA . SER A 1 96 ? 7.454 -1.253 -18.087 1.00 90.81 96 SER A CA 1
ATOM 718 C C . SER A 1 96 ? 6.663 -0.113 -17.452 1.00 90.81 96 SER A C 1
ATOM 720 O O . SER A 1 96 ? 7.221 0.780 -16.811 1.00 90.81 96 SER A O 1
ATOM 722 N N . ILE A 1 97 ? 5.346 -0.130 -17.659 1.00 95.44 97 ILE A N 1
ATOM 723 C CA . ILE A 1 97 ? 4.419 0.877 -17.139 1.00 95.44 97 ILE A CA 1
ATOM 724 C C . ILE A 1 97 ? 3.352 0.147 -16.338 1.00 95.44 97 ILE A C 1
ATOM 726 O O . ILE A 1 97 ? 2.581 -0.624 -16.897 1.00 95.44 97 ILE A O 1
ATOM 730 N N . TYR A 1 98 ? 3.295 0.418 -15.040 1.00 93.56 98 TYR A N 1
ATOM 731 C CA . TYR A 1 98 ? 2.292 -0.145 -14.146 1.00 93.56 98 TYR A CA 1
ATOM 732 C C . TYR A 1 98 ? 1.255 0.917 -13.799 1.00 93.56 98 TYR A C 1
ATOM 734 O O . TYR A 1 98 ? 1.606 2.019 -13.377 1.00 93.56 98 TYR A O 1
ATOM 742 N N . LYS A 1 99 ? -0.028 0.573 -13.920 1.00 97.75 99 LYS A N 1
ATOM 743 C CA . LYS A 1 99 ? -1.147 1.410 -13.478 1.00 97.75 99 LYS A CA 1
ATOM 744 C C . LYS A 1 99 ? -1.710 0.883 -12.163 1.00 97.75 99 LYS A C 1
ATOM 746 O O . LYS A 1 99 ? -1.928 -0.320 -12.019 1.00 97.75 99 LYS A O 1
ATOM 751 N N . ALA A 1 100 ? -1.952 1.784 -11.218 1.00 97.06 100 ALA A N 1
ATOM 752 C CA . ALA A 1 100 ? -2.595 1.462 -9.955 1.00 97.06 100 ALA A CA 1
ATOM 753 C C . ALA A 1 100 ? -4.093 1.219 -10.167 1.00 97.06 100 ALA A C 1
ATOM 755 O O . ALA A 1 100 ? -4.796 2.029 -10.773 1.00 97.06 100 ALA A O 1
ATOM 756 N N . ASN A 1 101 ? -4.583 0.117 -9.615 1.00 96.50 101 ASN A N 1
ATOM 757 C CA . ASN A 1 101 ? -5.991 -0.208 -9.505 1.00 96.50 101 ASN A CA 1
ATOM 758 C C . ASN A 1 101 ? -6.326 -0.478 -8.038 1.00 96.50 101 ASN A C 1
ATOM 760 O O . ASN A 1 101 ? -5.656 -1.268 -7.374 1.00 96.50 101 ASN A O 1
ATOM 764 N N . VAL A 1 102 ? -7.352 0.186 -7.521 1.00 97.38 102 VAL A N 1
ATOM 765 C CA . VAL A 1 102 ? -7.731 0.115 -6.111 1.00 97.38 102 VAL A CA 1
ATOM 766 C C . VAL A 1 102 ? -9.119 -0.489 -6.000 1.00 97.38 102 VAL A C 1
ATOM 768 O O . VAL A 1 102 ? -10.058 -0.051 -6.656 1.00 97.38 102 VAL A O 1
ATOM 771 N N . THR A 1 103 ? -9.254 -1.478 -5.125 1.00 97.00 103 THR A N 1
ATOM 772 C CA . THR A 1 103 ? -10.538 -2.078 -4.762 1.00 97.00 103 THR A CA 1
ATOM 773 C C . THR A 1 103 ? -10.801 -1.783 -3.295 1.00 97.00 103 THR A C 1
ATOM 775 O O . THR A 1 103 ? -10.076 -2.281 -2.433 1.00 97.00 103 THR A O 1
ATOM 778 N N . ALA A 1 104 ? -11.819 -0.973 -3.013 1.00 94.50 104 ALA A N 1
ATOM 779 C CA . ALA A 1 104 ? -12.201 -0.582 -1.661 1.00 94.50 104 ALA A CA 1
ATOM 780 C C . ALA A 1 104 ? -13.725 -0.697 -1.473 1.00 94.50 104 ALA A C 1
ATOM 782 O O . ALA A 1 104 ? -14.471 -0.354 -2.394 1.00 94.50 104 ALA A O 1
ATOM 783 N N . PRO A 1 105 ? -14.201 -1.177 -0.311 1.00 92.69 105 PRO A N 1
ATOM 784 C CA . PRO A 1 105 ? -15.620 -1.179 0.017 1.00 92.69 105 PRO A CA 1
ATOM 785 C C . PRO A 1 105 ? -16.117 0.244 0.336 1.00 92.69 105 PRO A C 1
ATOM 787 O O . PRO A 1 105 ? -15.308 1.133 0.628 1.00 92.69 105 PRO A O 1
ATOM 790 N N . PRO A 1 106 ? -17.444 0.473 0.338 1.00 88.19 106 PRO A N 1
ATOM 791 C CA . PRO A 1 106 ? -18.018 1.749 0.756 1.00 88.19 106 PRO A CA 1
ATOM 792 C C . PRO A 1 106 ? -17.533 2.165 2.153 1.00 88.19 106 PRO A C 1
ATOM 794 O O . PRO A 1 106 ? -17.425 1.338 3.055 1.00 88.19 106 PRO A O 1
ATOM 797 N N . GLY A 1 107 ? -17.248 3.456 2.336 1.00 85.50 107 GLY A N 1
ATOM 798 C CA . GLY A 1 107 ? -16.770 4.012 3.610 1.00 85.50 107 GLY A CA 1
ATOM 799 C C . GLY A 1 107 ? -15.246 4.112 3.750 1.00 85.50 107 GLY A C 1
ATOM 800 O O . GLY A 1 107 ? -14.776 4.786 4.670 1.00 85.50 107 GLY A O 1
ATOM 801 N N . LEU A 1 108 ? -14.480 3.525 2.822 1.00 92.62 108 LEU A N 1
ATOM 802 C CA . LEU A 1 108 ? -13.051 3.792 2.649 1.00 92.62 108 LEU A CA 1
ATOM 803 C C . LEU A 1 108 ? -12.792 4.495 1.316 1.00 92.62 108 LEU A C 1
ATOM 805 O O . LEU A 1 108 ? -13.220 4.038 0.259 1.00 92.62 108 LEU A O 1
ATOM 809 N N . LYS A 1 109 ? -12.027 5.580 1.367 1.00 95.69 109 LYS A N 1
ATOM 810 C CA . LYS A 1 109 ? -11.474 6.265 0.204 1.00 95.69 109 LYS A CA 1
ATOM 811 C C . LYS A 1 109 ? -9.967 6.049 0.202 1.00 95.69 109 LYS A C 1
ATOM 813 O O . LYS A 1 109 ? -9.282 6.383 1.163 1.00 95.69 109 LYS A O 1
ATOM 818 N N . ILE A 1 110 ? -9.458 5.460 -0.874 1.00 97.25 110 ILE A N 1
ATOM 819 C CA . ILE A 1 110 ? -8.043 5.119 -1.012 1.00 97.25 110 ILE A CA 1
ATOM 820 C C . ILE A 1 110 ? -7.515 5.769 -2.286 1.00 97.25 110 ILE A C 1
ATOM 822 O O . ILE A 1 110 ? -8.071 5.562 -3.364 1.00 97.25 110 ILE A O 1
ATOM 826 N N . VAL A 1 111 ? -6.452 6.556 -2.152 1.00 97.62 111 VAL A N 1
ATOM 827 C CA . VAL A 1 111 ? -5.827 7.312 -3.243 1.00 97.62 111 VAL A CA 1
ATOM 828 C C . VAL A 1 111 ? -4.360 6.915 -3.340 1.00 97.62 111 VAL A C 1
ATOM 830 O O . VAL A 1 111 ? -3.688 6.789 -2.319 1.00 97.62 111 VAL A O 1
ATOM 833 N N . VAL A 1 112 ? -3.868 6.705 -4.562 1.00 98.00 112 VAL A N 1
ATOM 834 C CA . VAL A 1 112 ? -2.466 6.353 -4.826 1.00 98.00 112 VAL A CA 1
ATOM 835 C C . VAL A 1 112 ? -1.820 7.415 -5.698 1.00 98.00 112 VAL A C 1
ATOM 837 O O . VAL A 1 112 ? -2.349 7.742 -6.761 1.00 98.00 112 VAL A O 1
ATOM 840 N N . GLU A 1 113 ? -0.669 7.919 -5.257 1.00 97.69 113 GLU A N 1
ATOM 841 C CA . GLU A 1 113 ? 0.078 8.963 -5.951 1.00 97.69 113 GLU A CA 1
ATOM 842 C C . GLU A 1 113 ? 1.577 8.614 -6.060 1.00 97.69 113 GLU A C 1
ATOM 844 O O . GLU A 1 113 ? 2.218 8.363 -5.038 1.00 97.69 113 GLU A O 1
ATOM 849 N N . PRO A 1 114 ? 2.162 8.594 -7.272 1.00 98.25 114 PRO A N 1
ATOM 850 C CA . PRO A 1 114 ? 1.479 8.686 -8.565 1.00 98.25 114 PRO A CA 1
ATOM 851 C C . PRO A 1 114 ? 0.620 7.438 -8.835 1.00 98.25 114 PRO A C 1
ATOM 853 O O . PRO A 1 114 ? 0.908 6.357 -8.330 1.00 98.25 114 PRO A O 1
ATOM 856 N N . SER A 1 115 ? -0.415 7.559 -9.670 1.00 97.25 115 SER A N 1
ATOM 857 C CA . SER A 1 115 ? -1.265 6.421 -10.072 1.00 97.25 115 SER A CA 1
ATOM 858 C C . SER A 1 115 ? -0.658 5.564 -11.192 1.00 97.25 115 SER A C 1
ATOM 860 O O . SER A 1 115 ? -1.210 4.522 -11.554 1.00 97.25 115 SER A O 1
ATOM 862 N N . ILE A 1 116 ? 0.476 5.996 -11.750 1.00 97.44 116 ILE A N 1
ATOM 863 C CA . ILE A 1 116 ? 1.220 5.309 -12.807 1.00 97.44 116 ILE A CA 1
ATOM 864 C C . ILE A 1 116 ? 2.704 5.315 -12.438 1.00 97.44 116 ILE A C 1
ATOM 866 O O . ILE A 1 116 ? 3.262 6.362 -12.110 1.00 97.44 116 ILE A O 1
ATOM 870 N N . LEU A 1 117 ? 3.346 4.151 -12.527 1.00 95.50 117 LEU A N 1
ATOM 871 C CA . LEU A 1 117 ? 4.786 3.985 -12.347 1.00 95.50 117 LEU A CA 1
ATOM 872 C C . LEU A 1 117 ? 5.423 3.561 -13.666 1.00 95.50 117 LEU A C 1
ATOM 874 O O . LEU A 1 117 ? 5.099 2.503 -14.205 1.00 95.50 117 LEU A O 1
ATOM 878 N N . THR A 1 118 ? 6.349 4.379 -14.161 1.00 97.00 118 THR A N 1
ATOM 879 C CA . THR A 1 118 ? 7.061 4.142 -15.422 1.00 97.00 118 THR A CA 1
ATOM 880 C C . THR A 1 118 ? 8.516 3.801 -15.145 1.00 97.00 118 THR A C 1
ATOM 882 O O . THR A 1 118 ? 9.323 4.683 -14.835 1.00 97.00 118 THR A O 1
ATOM 885 N N . PHE A 1 119 ? 8.863 2.526 -15.290 1.00 93.94 119 PHE A N 1
ATOM 886 C CA . PHE A 1 119 ? 10.235 2.049 -15.198 1.00 93.94 119 PHE A CA 1
ATOM 887 C C . PHE A 1 119 ? 10.919 2.112 -16.568 1.00 93.94 119 PHE A C 1
ATOM 889 O O . PHE A 1 119 ? 10.341 1.756 -17.593 1.00 93.94 119 PHE A O 1
ATOM 896 N N . LYS A 1 120 ? 12.163 2.590 -16.572 1.00 94.69 120 LYS A N 1
ATOM 897 C CA . LYS A 1 120 ? 13.036 2.766 -17.740 1.00 94.69 120 LYS A CA 1
ATOM 898 C C . LYS A 1 120 ? 14.200 1.774 -17.754 1.00 94.69 120 LYS A C 1
ATOM 900 O O . LYS A 1 120 ? 14.821 1.585 -18.795 1.00 94.69 120 LYS A O 1
ATOM 905 N N . SER A 1 121 ? 14.531 1.185 -16.606 1.00 89.50 121 SER A N 1
ATOM 906 C CA . SER A 1 121 ? 15.590 0.186 -16.486 1.00 89.50 121 SER A CA 1
ATOM 907 C C . SER A 1 121 ? 15.278 -0.880 -15.431 1.00 89.50 121 SER A C 1
ATOM 909 O O . SER A 1 121 ? 14.444 -0.704 -14.535 1.00 89.50 121 SER A O 1
ATOM 911 N N . LEU A 1 122 ? 15.977 -2.014 -15.534 1.00 84.56 122 LEU A N 1
ATOM 912 C CA . LEU A 1 122 ? 15.945 -3.071 -14.526 1.00 84.56 122 LEU A CA 1
ATOM 913 C C . LEU A 1 122 ? 16.542 -2.553 -13.208 1.00 84.56 122 LEU A C 1
ATOM 915 O O . LEU A 1 122 ? 17.534 -1.827 -13.215 1.00 84.56 122 LEU A O 1
ATOM 919 N N . ARG A 1 123 ? 15.963 -2.952 -12.071 1.00 80.56 123 ARG A N 1
ATOM 920 C CA . ARG A 1 123 ? 16.331 -2.517 -10.709 1.00 80.56 123 ARG A CA 1
ATOM 921 C C . ARG A 1 123 ? 16.116 -1.034 -10.411 1.00 80.56 123 ARG A C 1
ATOM 923 O O . ARG A 1 123 ? 16.488 -0.580 -9.328 1.00 80.56 123 ARG A O 1
ATOM 930 N N . GLN A 1 124 ? 15.485 -0.281 -11.310 1.00 85.81 124 GLN A N 1
ATOM 931 C CA . GLN A 1 124 ? 15.063 1.074 -10.991 1.00 85.81 124 GLN A CA 1
ATOM 932 C C . GLN A 1 124 ? 14.071 1.048 -9.824 1.00 85.81 124 GLN A C 1
ATOM 934 O O . GLN A 1 124 ? 13.167 0.210 -9.771 1.00 85.81 124 GLN A O 1
ATOM 939 N N . ARG A 1 125 ? 14.255 1.985 -8.893 1.00 89.50 125 ARG A N 1
ATOM 940 C CA . ARG A 1 125 ? 13.390 2.181 -7.732 1.00 89.50 125 ARG A CA 1
ATOM 941 C C . ARG A 1 125 ? 12.506 3.394 -7.955 1.00 89.50 125 ARG A C 1
ATOM 943 O O . ARG A 1 125 ? 13.013 4.447 -8.331 1.00 89.50 125 ARG A O 1
ATOM 950 N N . LEU A 1 126 ? 11.213 3.248 -7.700 1.00 89.44 126 LEU A N 1
ATOM 951 C CA . LEU A 1 126 ? 10.250 4.344 -7.715 1.00 89.44 126 LEU A CA 1
ATOM 952 C C . LEU A 1 126 ? 9.431 4.317 -6.430 1.00 89.44 126 LEU A C 1
ATOM 954 O O . LEU A 1 126 ? 9.141 3.244 -5.897 1.00 89.44 126 LEU A O 1
ATOM 958 N N . SER A 1 127 ? 9.068 5.497 -5.942 1.00 93.38 127 SER A N 1
ATOM 959 C CA . SER A 1 127 ? 8.267 5.651 -4.731 1.00 93.38 127 SER A CA 1
ATOM 960 C C . SER A 1 127 ? 6.855 6.110 -5.061 1.00 93.38 127 SER A C 1
ATOM 962 O O . SER A 1 127 ? 6.642 6.835 -6.031 1.00 93.38 127 SER A O 1
ATOM 964 N N . PHE A 1 128 ? 5.906 5.686 -4.235 1.00 95.00 128 PHE A N 1
ATOM 965 C CA . PHE A 1 128 ? 4.517 6.121 -4.272 1.00 95.00 128 PHE A CA 1
ATOM 966 C C . PHE A 1 128 ? 3.962 6.229 -2.852 1.00 95.00 128 PHE A C 1
ATOM 968 O O . PHE A 1 128 ? 4.491 5.633 -1.907 1.00 95.00 128 PHE A O 1
ATOM 975 N N . ALA A 1 129 ? 2.884 6.986 -2.715 1.00 96.19 129 ALA A N 1
ATOM 976 C CA . ALA A 1 129 ? 2.128 7.144 -1.492 1.00 96.19 129 ALA A CA 1
ATOM 977 C C . ALA A 1 129 ? 0.732 6.535 -1.649 1.00 96.19 129 ALA A C 1
ATOM 979 O O . ALA A 1 129 ? 0.111 6.638 -2.708 1.00 96.19 129 ALA A O 1
ATOM 980 N N . VAL A 1 130 ? 0.243 5.900 -0.585 1.00 96.50 130 VAL A N 1
ATOM 981 C CA . VAL A 1 130 ? -1.136 5.416 -0.469 1.00 96.50 130 VAL A CA 1
ATOM 982 C C . VAL A 1 130 ? -1.807 6.159 0.671 1.00 96.50 130 VAL A C 1
ATOM 984 O O . VAL A 1 130 ? -1.461 5.956 1.834 1.00 96.50 130 VAL A O 1
ATOM 987 N N . THR A 1 131 ? -2.778 6.996 0.336 1.00 97.06 131 THR A N 1
ATOM 988 C CA . THR A 1 131 ? -3.600 7.723 1.301 1.00 97.06 131 THR A CA 1
ATOM 989 C C . THR A 1 131 ? -4.879 6.939 1.549 1.00 97.06 131 THR A C 1
ATOM 991 O O . THR A 1 131 ? -5.621 6.652 0.611 1.00 97.06 131 THR A O 1
ATOM 994 N N . VAL A 1 132 ? -5.138 6.586 2.806 1.00 95.81 132 VAL A N 1
ATOM 995 C CA . VAL A 1 132 ? -6.348 5.891 3.255 1.00 95.81 132 VAL A CA 1
ATOM 996 C C . VAL A 1 132 ? -7.148 6.842 4.135 1.00 95.81 132 VAL A C 1
ATOM 998 O O . VAL A 1 132 ? -6.679 7.284 5.184 1.00 95.81 132 VAL A O 1
ATOM 1001 N N . GLU A 1 133 ? -8.362 7.143 3.700 1.00 95.56 133 GLU A N 1
ATOM 1002 C CA . GLU A 1 133 ? -9.331 7.998 4.374 1.00 95.56 133 GLU A CA 1
ATOM 1003 C C . GLU A 1 133 ? -10.595 7.197 4.667 1.00 95.56 133 GLU A C 1
ATOM 1005 O O . GLU A 1 133 ? -11.042 6.389 3.851 1.00 95.56 133 GLU A O 1
ATOM 1010 N N . GLY A 1 134 ? -11.215 7.435 5.816 1.00 92.75 134 GLY A N 1
ATOM 1011 C CA . GLY A 1 134 ? -12.494 6.807 6.104 1.00 92.75 134 GLY A CA 1
ATOM 1012 C C . GLY A 1 134 ? -12.974 7.017 7.524 1.00 92.75 134 GLY A C 1
ATOM 1013 O O . GLY A 1 134 ? -12.413 7.790 8.304 1.00 92.75 134 GLY A O 1
ATOM 1014 N N . ARG A 1 135 ? -14.046 6.299 7.853 1.00 89.94 135 ARG A N 1
ATOM 1015 C CA . ARG A 1 135 ? -14.620 6.247 9.197 1.00 89.94 135 ARG A CA 1
ATOM 1016 C C . ARG A 1 135 ? -15.182 4.854 9.447 1.00 89.94 135 ARG A C 1
ATOM 1018 O O . ARG A 1 135 ? -16.068 4.416 8.722 1.00 89.94 135 ARG A O 1
ATOM 1025 N N . ILE A 1 136 ? -14.697 4.182 10.490 1.00 84.62 136 ILE A N 1
ATOM 1026 C CA . ILE A 1 136 ? -15.214 2.868 10.891 1.00 84.62 136 ILE A CA 1
ATOM 1027 C C . ILE A 1 136 ? -16.363 3.057 11.885 1.00 84.62 136 ILE A C 1
ATOM 1029 O O . ILE A 1 136 ? -16.209 3.713 12.920 1.00 84.62 136 ILE A O 1
ATOM 1033 N N . GLN A 1 137 ? -17.525 2.494 11.552 1.00 78.50 137 GLN A N 1
ATOM 1034 C CA . GLN A 1 137 ? -18.700 2.457 12.418 1.00 78.50 137 GLN A CA 1
ATOM 1035 C C . GLN A 1 137 ? -18.709 1.118 13.168 1.00 78.50 137 GLN A C 1
ATOM 1037 O O . GLN A 1 137 ? -19.068 0.099 12.594 1.00 78.50 137 GLN A O 1
ATOM 1042 N N . GLY A 1 138 ? -18.275 1.120 14.430 1.00 74.19 138 GLY A N 1
ATOM 1043 C CA . GLY A 1 138 ? -18.247 -0.074 15.283 1.00 74.19 138 GLY A CA 1
ATOM 1044 C C . GLY A 1 138 ? -16.862 -0.396 15.846 1.00 74.19 138 GLY A C 1
ATOM 1045 O O . GLY A 1 138 ? -15.837 -0.144 15.210 1.00 74.19 138 GLY A O 1
ATOM 1046 N N . ALA A 1 139 ? -16.840 -0.928 17.069 1.00 73.88 139 ALA A N 1
ATOM 1047 C CA . ALA A 1 139 ? -15.646 -1.517 17.677 1.00 73.88 139 ALA A CA 1
ATOM 1048 C C . ALA A 1 139 ? -15.414 -2.933 17.118 1.00 73.88 139 ALA A C 1
ATOM 1050 O O . ALA A 1 139 ? -16.376 -3.585 16.707 1.00 73.88 139 ALA A O 1
ATOM 1051 N N . ASN A 1 140 ? -14.165 -3.408 17.103 1.00 78.19 140 ASN A N 1
ATOM 1052 C CA . ASN A 1 140 ? -13.776 -4.730 16.594 1.00 78.19 140 AS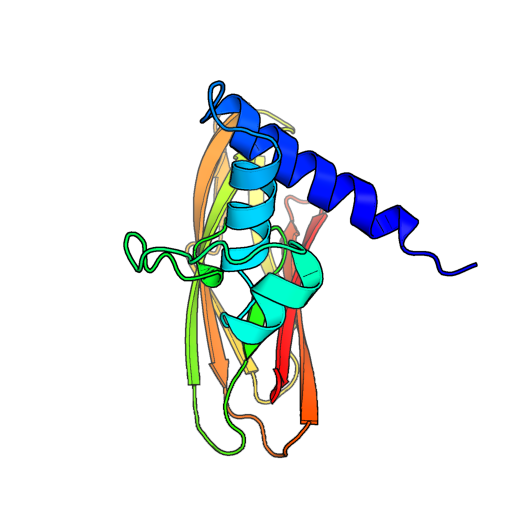N A CA 1
ATOM 1053 C C . ASN A 1 140 ? -14.168 -4.979 15.126 1.00 78.19 140 ASN A C 1
ATOM 1055 O O . ASN A 1 140 ? -14.484 -6.105 14.736 1.00 78.19 140 ASN A O 1
ATOM 1059 N N . THR A 1 141 ? -14.187 -3.935 14.301 1.00 83.81 141 THR A N 1
ATOM 1060 C CA . THR A 1 141 ? -14.543 -4.057 12.883 1.00 83.81 141 THR A CA 1
ATOM 1061 C C . THR A 1 141 ? -13.284 -4.118 12.036 1.00 83.81 141 THR A C 1
ATOM 1063 O O . THR A 1 141 ? -12.359 -3.342 12.251 1.00 83.81 141 THR A O 1
ATOM 1066 N N . ILE A 1 142 ? -13.258 -5.015 11.048 1.00 87.38 142 ILE A N 1
ATOM 1067 C CA . ILE A 1 142 ? -12.165 -5.134 10.079 1.00 87.38 142 ILE A CA 1
ATOM 1068 C C . ILE A 1 142 ? -12.715 -4.828 8.691 1.00 87.38 142 ILE A C 1
ATOM 1070 O O . ILE A 1 142 ? -13.646 -5.481 8.223 1.00 87.38 142 ILE A O 1
ATOM 1074 N N . ILE A 1 143 ? -12.104 -3.863 8.012 1.00 90.50 143 ILE A N 1
ATOM 1075 C CA . ILE A 1 143 ? -12.418 -3.512 6.631 1.00 90.50 143 ILE A CA 1
ATOM 1076 C C . ILE A 1 143 ? -11.207 -3.840 5.762 1.00 90.50 143 ILE A C 1
ATOM 1078 O O . ILE A 1 143 ? -10.089 -3.404 6.038 1.00 90.50 143 ILE A O 1
ATOM 1082 N N . SER A 1 144 ? -11.436 -4.622 4.707 1.00 92.62 144 SER A N 1
ATOM 1083 C CA . SER A 1 144 ? -10.394 -5.052 3.773 1.00 92.62 144 SER A CA 1
ATOM 1084 C C . SER A 1 144 ? -10.537 -4.358 2.422 1.00 92.62 144 SER A C 1
ATOM 1086 O O . SER A 1 144 ? -11.638 -4.216 1.898 1.00 92.62 144 SER A O 1
ATOM 1088 N N . ALA A 1 145 ? -9.406 -3.974 1.845 1.00 95.25 145 ALA A N 1
ATOM 1089 C CA . ALA A 1 145 ? -9.255 -3.384 0.523 1.00 95.25 145 ALA A CA 1
ATOM 1090 C C . ALA A 1 145 ? -7.969 -3.919 -0.137 1.00 95.25 145 ALA A C 1
ATOM 1092 O O . ALA A 1 145 ? -7.200 -4.674 0.468 1.00 95.25 145 ALA A O 1
ATOM 1093 N N . SER A 1 146 ? -7.708 -3.557 -1.391 1.00 95.94 146 SER A N 1
ATOM 1094 C CA . SER A 1 146 ? -6.434 -3.882 -2.038 1.00 95.94 146 SER A CA 1
ATOM 1095 C C . SER A 1 146 ? -6.011 -2.872 -3.091 1.00 95.94 146 SER A C 1
ATOM 1097 O O . SER A 1 146 ? -6.846 -2.329 -3.809 1.00 95.94 146 SER A O 1
ATOM 1099 N N . LEU A 1 147 ? -4.697 -2.700 -3.210 1.00 96.56 147 LEU A N 1
ATOM 1100 C CA . LEU A 1 147 ? -4.023 -2.035 -4.319 1.00 96.56 147 LEU A CA 1
ATOM 1101 C C . LEU A 1 147 ? -3.423 -3.102 -5.237 1.00 96.56 147 LEU A C 1
ATOM 1103 O O . LEU A 1 147 ? -2.749 -4.012 -4.762 1.00 96.56 147 LEU A O 1
ATOM 1107 N N . VAL A 1 148 ? -3.643 -2.985 -6.539 1.00 96.56 148 VAL A N 1
ATOM 1108 C CA . VAL A 1 148 ? -3.026 -3.817 -7.570 1.00 96.56 148 VAL A CA 1
ATOM 1109 C C . VAL A 1 148 ? -2.308 -2.918 -8.563 1.00 96.56 148 VAL A C 1
ATOM 1111 O O . VAL A 1 148 ? -2.917 -2.027 -9.143 1.00 96.56 148 VAL A O 1
ATOM 1114 N N . TRP A 1 149 ? -1.025 -3.168 -8.788 1.00 95.69 149 TRP A N 1
ATOM 1115 C CA . TRP A 1 149 ? -0.292 -2.614 -9.921 1.00 95.69 149 TRP A CA 1
ATOM 1116 C C . TRP A 1 149 ? -0.389 -3.578 -11.099 1.00 95.69 149 TRP A C 1
ATOM 1118 O O . TRP A 1 149 ? -0.065 -4.755 -10.941 1.00 95.69 149 TRP A O 1
ATOM 1128 N N . TYR A 1 150 ? -0.826 -3.089 -12.258 1.00 92.19 150 TYR A N 1
ATOM 1129 C CA . TYR A 1 150 ? -1.004 -3.899 -13.465 1.00 92.19 150 TYR A CA 1
ATOM 1130 C C . TYR A 1 150 ? -0.329 -3.257 -14.677 1.00 92.19 150 TYR A C 1
ATOM 1132 O O . TYR A 1 150 ? -0.529 -2.068 -14.925 1.00 92.19 150 TYR A O 1
ATOM 1140 N N . ASP A 1 151 ? 0.443 -4.039 -15.432 1.00 89.31 151 ASP A N 1
ATOM 1141 C CA . ASP A 1 151 ? 1.143 -3.604 -16.655 1.00 89.31 151 ASP A CA 1
ATOM 1142 C C . ASP A 1 151 ? 0.573 -4.219 -17.951 1.00 89.31 151 ASP A C 1
ATOM 1144 O O . ASP A 1 151 ? 1.145 -4.048 -19.024 1.00 89.31 151 ASP A O 1
ATOM 1148 N N . GLY A 1 152 ? -0.552 -4.937 -17.864 1.00 89.06 152 GLY A N 1
ATOM 1149 C CA . GLY A 1 152 ? -1.118 -5.708 -18.978 1.00 89.06 152 GLY A CA 1
ATOM 1150 C C . GLY A 1 152 ? -0.797 -7.205 -18.928 1.00 89.06 152 GLY A C 1
ATOM 1151 O O . GLY A 1 152 ? -1.480 -7.983 -19.589 1.00 89.06 152 GLY A O 1
ATOM 1152 N N . VAL A 1 153 ? 0.195 -7.618 -18.131 1.00 87.50 153 VAL A N 1
ATOM 1153 C CA . VAL A 1 153 ? 0.631 -9.019 -18.000 1.00 87.50 153 VAL A CA 1
ATOM 1154 C C . VAL A 1 153 ? 0.724 -9.428 -16.530 1.00 87.50 153 VAL A C 1
ATOM 1156 O O . VAL A 1 153 ? 0.081 -10.383 -16.099 1.00 87.50 153 VAL A O 1
ATOM 1159 N N . TYR A 1 154 ? 1.495 -8.689 -15.738 1.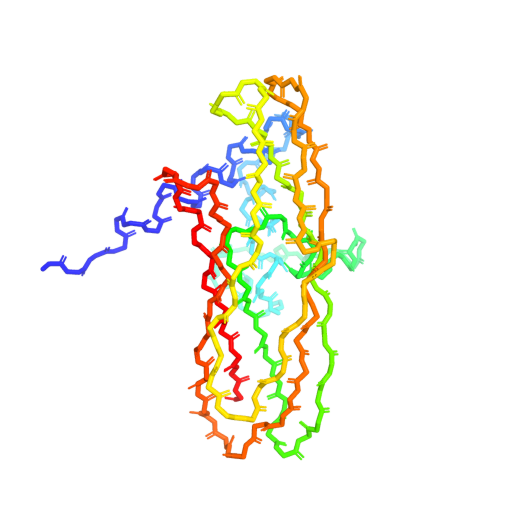00 84.81 154 TYR A N 1
ATOM 1160 C CA . TYR A 1 154 ? 1.765 -8.955 -14.334 1.00 84.81 154 TYR A CA 1
ATOM 1161 C C . TYR A 1 154 ? 0.872 -8.121 -13.423 1.00 84.81 154 TYR A C 1
ATOM 1163 O O . TYR A 1 154 ? 0.674 -6.923 -13.623 1.00 84.81 154 TYR A O 1
ATOM 1171 N N . GLN A 1 155 ? 0.370 -8.765 -12.370 1.00 90.12 155 GLN A N 1
ATOM 1172 C CA . GLN A 1 155 ? -0.404 -8.127 -11.310 1.00 90.12 155 GLN A CA 1
ATOM 1173 C C . GLN A 1 155 ? 0.353 -8.223 -9.988 1.00 90.12 155 GLN A C 1
ATOM 1175 O O . GLN A 1 155 ? 0.598 -9.316 -9.480 1.00 90.12 155 GLN A O 1
ATOM 1180 N N . VAL A 1 156 ? 0.690 -7.075 -9.405 1.00 90.75 156 VAL A N 1
ATOM 1181 C CA . VAL A 1 156 ? 1.324 -6.991 -8.084 1.00 90.75 156 VAL A CA 1
ATOM 1182 C C . VAL A 1 156 ? 0.296 -6.468 -7.093 1.00 90.75 156 VAL A C 1
ATOM 1184 O O . VAL A 1 156 ? -0.046 -5.286 -7.107 1.00 90.75 156 VAL A O 1
ATOM 1187 N N . ARG A 1 157 ? -0.228 -7.361 -6.250 1.00 92.94 157 ARG A N 1
ATOM 1188 C CA . ARG A 1 157 ? -1.305 -7.059 -5.300 1.00 92.94 157 ARG A CA 1
ATOM 1189 C C . ARG A 1 157 ? -0.772 -6.844 -3.886 1.00 92.94 157 ARG A C 1
ATOM 1191 O O . ARG A 1 157 ? -0.086 -7.703 -3.343 1.00 92.94 157 ARG A O 1
ATOM 1198 N N . SER A 1 158 ? -1.208 -5.758 -3.258 1.00 92.25 158 SER A N 1
ATOM 1199 C CA . SER A 1 158 ? -0.981 -5.439 -1.851 1.00 92.25 158 SER A CA 1
ATOM 1200 C C . SER A 1 158 ? -2.314 -5.324 -1.103 1.00 92.25 158 SER A C 1
ATOM 1202 O O . SER A 1 158 ? -3.156 -4.500 -1.479 1.00 92.25 158 SER A O 1
ATOM 1204 N N . PRO A 1 159 ? -2.547 -6.127 -0.048 1.00 95.00 159 PRO A N 1
ATOM 1205 C CA . PRO A 1 159 ? -3.741 -5.999 0.778 1.00 95.00 159 PRO A CA 1
ATOM 1206 C C . PRO A 1 159 ? -3.659 -4.759 1.678 1.00 95.00 159 PRO A C 1
ATOM 1208 O O . PRO A 1 159 ? -2.586 -4.389 2.163 1.00 95.00 159 PRO A O 1
ATOM 1211 N N . ILE A 1 160 ? -4.814 -4.141 1.909 1.00 93.56 160 ILE A N 1
ATOM 1212 C CA . ILE A 1 160 ? -5.010 -2.998 2.800 1.00 93.56 160 ILE A CA 1
ATOM 1213 C C . ILE A 1 160 ? -6.049 -3.413 3.840 1.00 93.56 160 ILE A C 1
ATOM 1215 O O . ILE A 1 160 ? -7.149 -3.824 3.479 1.00 93.56 160 ILE A O 1
ATOM 1219 N N . VAL A 1 161 ? -5.710 -3.319 5.121 1.00 92.19 161 VAL A N 1
ATOM 1220 C CA . VAL A 1 161 ? -6.599 -3.676 6.230 1.00 92.19 161 VAL A CA 1
ATOM 1221 C C . VAL A 1 161 ? -6.710 -2.495 7.182 1.00 92.19 161 VAL A C 1
ATOM 1223 O O . VAL A 1 161 ? -5.698 -1.981 7.658 1.00 92.19 161 VAL A O 1
ATOM 1226 N N . VAL A 1 162 ? -7.938 -2.082 7.480 1.00 90.88 162 VAL A N 1
ATOM 1227 C CA . VAL A 1 162 ? -8.235 -1.081 8.508 1.00 90.88 162 VAL A CA 1
ATOM 1228 C C . VAL A 1 162 ? -9.057 -1.744 9.606 1.00 90.88 162 VAL A C 1
ATOM 1230 O O . VAL A 1 162 ? -10.030 -2.431 9.298 1.00 90.88 162 VAL A O 1
ATOM 1233 N N . TYR A 1 163 ? -8.668 -1.569 10.867 1.00 88.50 163 TYR A N 1
ATOM 1234 C CA . TYR A 1 163 ? -9.323 -2.218 12.003 1.00 88.50 163 TYR A CA 1
ATOM 1235 C C . TYR A 1 163 ? -9.499 -1.292 13.213 1.00 88.50 163 TYR A C 1
ATOM 1237 O O . TYR A 1 163 ? -8.717 -0.353 13.390 1.00 88.50 163 TYR A O 1
ATOM 1245 N N . SER A 1 164 ? -10.531 -1.561 14.023 1.00 80.94 164 SER A N 1
ATOM 1246 C CA . SER A 1 164 ? -10.863 -0.854 15.272 1.00 80.94 164 SER A CA 1
ATOM 1247 C C . SER A 1 164 ? -10.830 -1.743 16.505 1.00 80.94 164 SER A C 1
ATOM 1249 O O . SER A 1 164 ? -11.020 -2.972 16.363 1.00 80.94 164 SER A O 1
#

pLDDT: mean 76.12, std 18.95, range [27.83, 98.25]

Nearest PDB structures (foldseek):
  3vta-assembly1_A  TM=6.335E-01  e=2.371E-17  Cucumis melo
  3vta-assembly2_B  TM=6.431E-01  e=5.944E-17  Cucumis melo
  4yn3-assembly3_A  TM=6.406E-01  e=1.032E-16  Cucumis melo
  3i6s-assembly1_B  TM=5.971E-01  e=1.986E-12  Solanum lycopersicum
  3i74-assembly1_B  TM=5.938E-01  e=4.684E-12  Solanum lycopersicum

Secondary structure (DSSP, 8-state):
---GGGTHHHHHHHHHHHHHH-TT--HHHHHHHHHHTT--HHHHHHHHSS-----SS----GGGS--SSEEEE--TT-EEEEEEEEEEE--S-SSEEEEEEEE--TTEEEEEESSEEEE-STT-EEEEEEEEEEE--STT-EEEEEEEEE-SS-EEEEEEEEE-

Organism: NCBI:txid561372

Mean predicted aligned error: 12.44 Å

Foldseek 3Di:
DDDCVVVVVVLVVQLVVVCVVVVPDDSLRSVLVVCVQPDDQVVSCVVSVDNDDDDPPPPPHNLADQDLAAEAEDDAQDKDKDKHKHKDFAQDDQWFKWAKDKFFDPFKDKDKPPRMDTGNGHRDMDMIMIMITGHHHDAFDKTKMWIWIDRPPDIRIYIYIYHD

Radius of gyration: 18.21 Å; Cα contacts (8 Å, |Δi|>4): 259; chains: 1; bounding box: 46×38×50 Å

InterPro domains:
  IPR000209 Peptidase S8/S53 domain [PF00082] (1-38)
  IPR036852 Peptidase S8/S53 domain superfa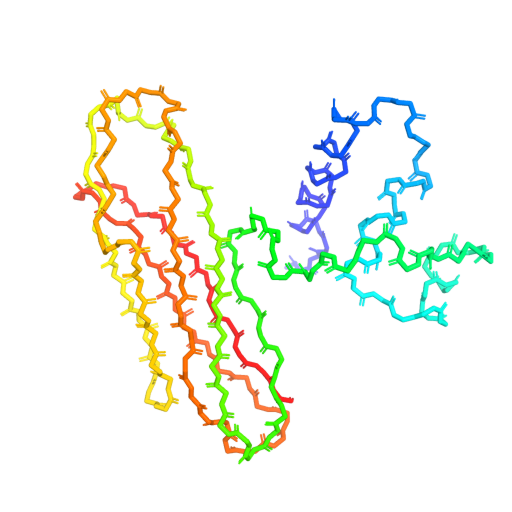mily [G3DSA:3.40.50.200] (1-40)
  IPR036852 Peptidase S8/S53 domain superfamily [SSF52743] (1-41)
  IPR041469 Subtilisin-like protease, fibronectin type-III domain [PF17766] (64-162)
  IPR045051 Subtilisin-like protease [PTHR10795] (1-39)

Solvent-accessible surface area (backbone atoms only — not comparable to full-atom values): 9613 Å² total; per-residue (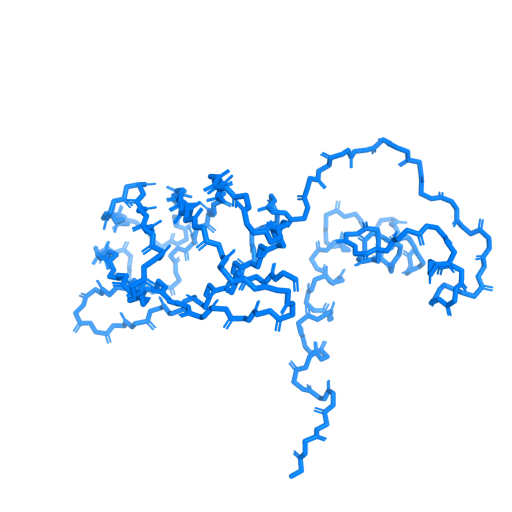Å²): 138,90,65,74,70,79,54,47,62,55,55,51,50,54,45,50,54,50,38,73,78,37,75,84,57,50,74,65,55,47,51,43,58,69,41,63,62,74,46,63,72,76,56,39,30,74,73,70,74,44,89,79,74,85,70,83,89,67,86,69,55,64,61,68,50,75,55,76,54,45,80,43,82,46,65,50,75,42,76,48,73,48,75,35,55,40,68,50,64,41,84,67,70,34,67,43,56,32,39,63,45,76,48,64,52,92,63,51,50,77,49,56,45,65,52,60,50,77,42,79,38,63,63,44,72,51,70,37,36,40,38,43,34,37,52,49,87,45,74,76,40,78,48,69,32,34,44,32,37,36,56,91,82,58,76,52,75,26,52,33,40,39,34,55

Sequence (164 aa):
MSGASMACPHVTGAAAYIKSYHPTWSPSAIKSALMTTGYRGKSLKLVTGDNSICSESTKTTAWDLNYPSFALYTPPLKSFTTIFHRTVTNVGTPVSIYKANVTAPPGLKIVVEPSILTFKSLRQRLSFAVTVEGRIQGANTIISASLVWYDGVYQVRSPIVVYS